Protein AF-A0A699QBC5-F1 (afdb_monomer)

Solvent-accessible surface area (backbone atoms only — not comparable to full-atom values): 10487 Å² total; per-residue (Å²): 111,75,68,59,56,55,50,54,51,53,52,53,52,51,54,50,48,68,61,47,52,61,54,50,54,50,55,52,49,55,53,48,51,54,52,50,50,52,54,48,50,53,51,48,54,53,51,50,54,52,53,49,57,52,51,52,52,52,50,54,51,52,50,52,54,51,59,65,68,60,74,75,87,74,82,46,72,64,57,52,51,49,52,52,50,53,54,51,48,51,52,51,54,48,52,54,50,53,51,48,56,54,48,56,57,56,49,53,63,54,64,72,67,64,69,82,67,83,84,76,75,88,82,83,83,85,93,77,82,93,79,88,83,82,86,82,92,78,90,82,87,84,84,88,86,85,85,85,79,89,82,88,76,85,89,84,89,83,85,84,90,86,131

pLDDT: mean 73.66, std 21.24, range [32.97, 97.44]

Sequence (163 aa):
MKKVLKELVKNQVKEQVSRILPRIEESVNATLEDEVLTRSSHSSRTSYAIAADLSEMELKKILIEKMEGNKSIQRSDEQQNLYKALVEAYKADKAILDTYGDYTILKRRRKDDDQEGPSVGPNRGSKRQKEGGEQASASTPSEKATKGAGGSTTGSQSRQKSA

Secondary structure (DSSP, 8-state):
-HHHHHHHHHHHHHHHHHHHHHHHHHHHHHHHHHHHHHHHHHHHHHHHHHHHHHHHHHHHHHHHHHHHH---S---HHHHHHHHHHHHHHHHHHHHHHHHHHHHHHHHHHHTT---------------------------PPPP-------------------

Radius of gyration: 36.6 Å; Cα contacts (8 Å, |Δi|>4): 10; chains: 1; bounding box: 67×59×104 Å

Structure (mmCIF, N/CA/C/O backbone):
data_AF-A0A699QBC5-F1
#
_entry.id   AF-A0A699QBC5-F1
#
loop_
_atom_site.group_PDB
_atom_site.id
_atom_site.type_symbol
_atom_site.label_atom_id
_atom_site.label_alt_id
_atom_site.label_comp_id
_atom_site.label_asym_id
_atom_site.label_entity_id
_atom_site.label_seq_id
_atom_site.pdbx_PDB_ins_code
_atom_site.Cartn_x
_atom_site.Cartn_y
_atom_site.Cartn_z
_atom_site.occupancy
_atom_site.B_iso_or_equiv
_atom_site.auth_seq_id
_atom_site.auth_comp_id
_atom_site.auth_asym_id
_atom_site.auth_atom_id
_atom_site.pdbx_PDB_model_num
ATOM 1 N N . MET A 1 1 ? 45.005 6.777 -52.547 1.00 74.00 1 MET A N 1
ATOM 2 C CA . MET A 1 1 ? 43.898 7.679 -52.147 1.00 74.00 1 MET A CA 1
ATOM 3 C C . MET A 1 1 ? 42.739 6.957 -51.447 1.00 74.00 1 MET A C 1
ATOM 5 O O . MET A 1 1 ? 42.529 7.221 -50.273 1.00 74.00 1 MET A O 1
ATOM 9 N N . LYS A 1 2 ? 42.042 5.992 -52.079 1.00 82.50 2 LYS A N 1
ATOM 10 C CA . LYS A 1 2 ? 40.874 5.299 -51.473 1.00 82.50 2 LYS A CA 1
ATOM 11 C C . LYS A 1 2 ? 41.125 4.653 -50.090 1.00 82.50 2 LYS A C 1
ATOM 13 O O . LYS A 1 2 ? 40.259 4.728 -49.228 1.00 82.50 2 LYS A O 1
ATOM 18 N N . LYS A 1 3 ? 42.301 4.045 -49.861 1.00 85.62 3 LYS A N 1
ATOM 19 C CA . LYS A 1 3 ? 42.653 3.406 -48.570 1.00 85.62 3 LYS A CA 1
ATOM 20 C C . LYS A 1 3 ? 42.779 4.411 -47.412 1.00 85.62 3 LYS A C 1
ATOM 22 O O . LYS A 1 3 ? 42.268 4.143 -46.336 1.00 85.62 3 LYS A O 1
ATOM 27 N N . VAL A 1 4 ? 43.367 5.580 -47.672 1.00 87.25 4 VAL A N 1
ATOM 28 C CA . VAL A 1 4 ? 43.600 6.638 -46.671 1.00 87.25 4 VAL A CA 1
ATOM 29 C C . VAL A 1 4 ? 42.284 7.280 -46.222 1.00 87.25 4 VAL A C 1
ATOM 31 O O . VAL A 1 4 ? 42.061 7.460 -45.031 1.00 87.25 4 VAL A O 1
ATOM 34 N N . LEU A 1 5 ? 41.362 7.546 -47.156 1.00 88.69 5 LEU A N 1
ATOM 35 C CA . LEU A 1 5 ? 40.028 8.055 -46.810 1.00 88.69 5 LEU A CA 1
ATOM 36 C C . LEU A 1 5 ? 39.239 7.072 -45.935 1.00 88.69 5 LEU A C 1
ATOM 38 O O . LEU A 1 5 ? 38.591 7.481 -44.978 1.00 88.69 5 LEU A O 1
ATOM 42 N N . LYS A 1 6 ? 39.307 5.770 -46.241 1.00 91.50 6 LYS A N 1
ATOM 43 C CA . LYS A 1 6 ? 38.621 4.735 -45.454 1.00 91.50 6 LYS A CA 1
ATOM 44 C C . LYS A 1 6 ? 39.133 4.687 -44.011 1.00 91.50 6 LYS A C 1
ATOM 46 O O . LYS A 1 6 ? 38.348 4.497 -43.087 1.00 91.50 6 LYS A O 1
ATOM 51 N N . GLU A 1 7 ? 40.436 4.852 -43.827 1.00 92.75 7 GLU A N 1
ATOM 52 C CA . GLU A 1 7 ? 41.080 4.848 -42.515 1.00 92.75 7 GLU A CA 1
ATOM 53 C C . GLU A 1 7 ? 40.737 6.105 -41.703 1.00 92.7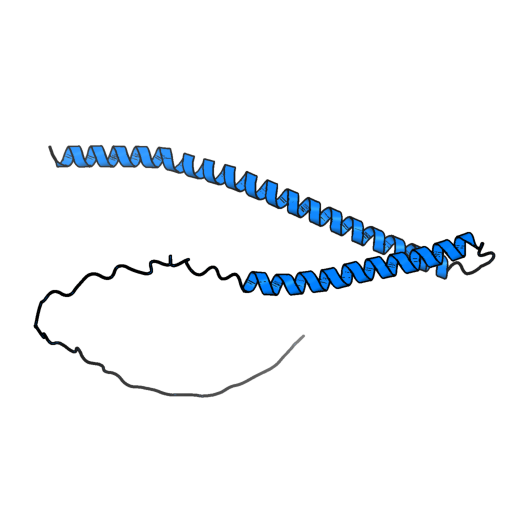5 7 GLU A C 1
ATOM 55 O O . GLU A 1 7 ? 40.385 6.000 -40.528 1.00 92.75 7 GLU A O 1
ATOM 60 N N . LEU A 1 8 ? 40.706 7.272 -42.356 1.00 94.12 8 LEU A N 1
ATOM 61 C CA . LEU A 1 8 ? 40.267 8.531 -41.750 1.00 94.12 8 LEU A CA 1
ATOM 62 C C . LEU A 1 8 ? 38.812 8.451 -41.259 1.00 94.12 8 LEU A C 1
ATOM 64 O O . LEU A 1 8 ? 38.534 8.762 -40.102 1.00 94.12 8 LEU A O 1
ATOM 68 N N . VAL A 1 9 ? 37.898 7.963 -42.106 1.00 92.88 9 VAL A N 1
ATOM 69 C CA . VAL A 1 9 ? 36.478 7.785 -41.752 1.00 92.88 9 VAL A CA 1
ATOM 70 C C . VAL A 1 9 ? 36.322 6.80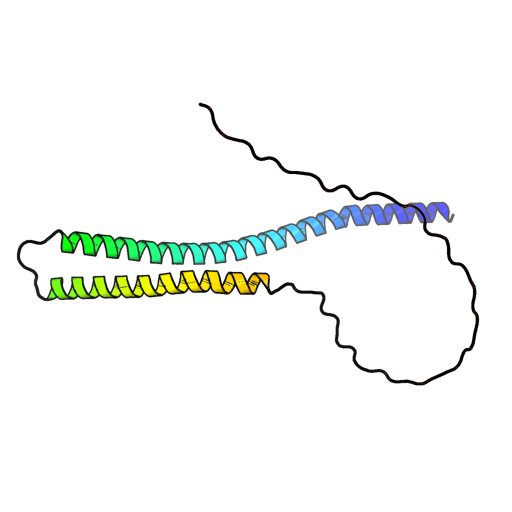0 -40.591 1.00 92.88 9 VAL A C 1
ATOM 72 O O . VAL A 1 9 ? 35.558 7.056 -39.663 1.00 92.88 9 VAL A O 1
ATOM 75 N N . LYS A 1 10 ? 37.076 5.694 -40.589 1.00 95.06 10 LYS A N 1
ATOM 76 C CA . LYS A 1 10 ? 37.039 4.705 -39.501 1.00 95.06 10 LYS A CA 1
ATOM 77 C C . LYS A 1 10 ? 37.469 5.311 -38.161 1.00 95.06 10 LYS A C 1
ATOM 79 O O . LYS A 1 10 ? 36.815 5.062 -37.150 1.00 95.06 10 LYS A O 1
ATOM 84 N N . ASN A 1 11 ? 38.534 6.112 -38.151 1.00 94.81 11 ASN A N 1
ATOM 85 C CA . ASN A 1 11 ? 39.015 6.772 -36.936 1.00 94.81 11 ASN A CA 1
ATOM 86 C C . ASN A 1 11 ? 38.031 7.836 -36.439 1.00 94.81 11 ASN A C 1
ATOM 88 O O . ASN A 1 11 ? 37.776 7.913 -35.241 1.00 94.81 11 ASN A O 1
ATOM 92 N N . GLN A 1 12 ? 37.413 8.591 -37.350 1.00 95.06 12 GLN A N 1
ATOM 93 C CA . GLN A 1 12 ? 36.409 9.595 -37.001 1.00 95.06 12 GLN A CA 1
ATOM 94 C C . GLN A 1 12 ? 35.153 8.969 -36.381 1.00 95.06 12 GLN A C 1
ATOM 96 O O . GLN A 1 12 ? 34.666 9.456 -35.363 1.00 95.06 12 GLN A O 1
ATOM 101 N N . VAL A 1 13 ? 34.655 7.865 -36.948 1.00 94.56 13 VAL A N 1
ATOM 102 C CA . VAL A 1 13 ? 33.522 7.121 -36.374 1.00 94.56 13 VAL A CA 1
ATOM 103 C C . VAL A 1 13 ? 33.888 6.565 -35.001 1.00 94.56 13 VAL A C 1
ATOM 105 O O . VAL A 1 13 ? 33.105 6.693 -34.066 1.00 94.56 13 VAL A O 1
ATOM 108 N N . LYS A 1 14 ? 35.090 5.998 -34.848 1.00 95.69 14 LYS A N 1
ATOM 109 C CA . LYS A 1 14 ? 35.553 5.467 -33.560 1.00 95.69 14 LYS A CA 1
ATOM 110 C C . LYS A 1 14 ? 35.601 6.555 -32.482 1.00 95.69 14 LYS A C 1
ATOM 112 O O . LYS A 1 14 ? 35.099 6.335 -31.389 1.00 95.69 14 LYS A O 1
ATOM 117 N N . GLU A 1 15 ? 36.141 7.729 -32.805 1.00 95.00 15 GLU A N 1
ATOM 118 C CA . GLU A 1 15 ? 36.164 8.888 -31.902 1.00 95.00 15 GLU A CA 1
ATOM 119 C C . GLU A 1 15 ? 34.760 9.364 -31.519 1.00 95.00 15 GLU A C 1
ATOM 121 O O . GLU A 1 15 ? 34.500 9.649 -30.351 1.00 95.00 15 GLU A O 1
ATOM 126 N N . GLN A 1 16 ? 33.831 9.426 -32.476 1.00 95.25 16 GLN A N 1
ATOM 127 C CA . GLN A 1 16 ? 32.453 9.819 -32.178 1.00 95.25 16 GLN A CA 1
ATOM 128 C C . GLN A 1 16 ? 31.753 8.804 -31.276 1.00 95.25 16 GLN A C 1
ATOM 130 O O . GLN A 1 16 ? 31.126 9.198 -30.294 1.00 95.25 16 GLN A O 1
ATOM 135 N N . VAL A 1 17 ? 31.902 7.508 -31.556 1.00 94.81 17 VAL A N 1
ATOM 136 C CA . VAL A 1 17 ? 31.320 6.441 -30.729 1.00 94.81 17 VAL A CA 1
ATOM 137 C C . VAL A 1 17 ? 31.878 6.496 -29.306 1.00 94.81 17 VAL A C 1
ATOM 139 O O . VAL A 1 17 ? 31.094 6.469 -28.360 1.00 94.81 17 VAL A O 1
ATOM 142 N N . SER A 1 18 ? 33.194 6.677 -29.141 1.00 96.06 18 SER A N 1
ATOM 143 C CA . SER A 1 18 ? 33.822 6.809 -27.817 1.00 96.06 18 SER A CA 1
ATOM 144 C C . SER A 1 18 ? 33.303 8.003 -27.008 1.00 96.06 18 SER A C 1
ATOM 146 O O . SER A 1 18 ? 33.322 7.956 -25.784 1.00 96.06 18 SER A O 1
ATOM 148 N N . ARG A 1 19 ? 32.831 9.073 -27.661 1.00 95.25 19 ARG A N 1
ATOM 149 C CA . ARG A 1 19 ? 32.260 10.253 -26.983 1.00 95.25 19 ARG A CA 1
ATOM 150 C C . ARG A 1 19 ? 30.769 10.123 -26.692 1.00 95.25 19 ARG A C 1
ATOM 152 O O . ARG A 1 19 ? 30.286 10.711 -25.729 1.00 95.25 19 ARG A O 1
ATOM 159 N N . ILE A 1 20 ? 30.034 9.415 -27.545 1.00 96.00 20 ILE A N 1
ATOM 160 C CA . ILE A 1 20 ? 28.577 9.281 -27.440 1.00 96.00 20 ILE A CA 1
ATOM 161 C C . ILE A 1 20 ? 28.202 8.199 -26.427 1.00 96.00 20 ILE A C 1
ATOM 163 O O . ILE A 1 20 ? 27.264 8.396 -25.661 1.00 96.00 20 ILE A O 1
ATOM 167 N N . LEU A 1 21 ? 28.939 7.086 -26.389 1.00 96.94 21 LEU A N 1
ATOM 168 C CA . LEU A 1 21 ? 28.598 5.937 -25.549 1.00 96.94 21 LEU A CA 1
ATOM 169 C C . LEU A 1 21 ? 28.512 6.284 -24.048 1.00 96.94 21 LEU A C 1
ATOM 171 O O . LEU A 1 21 ? 27.469 5.990 -23.468 1.00 96.94 21 LEU A O 1
ATOM 175 N N . PRO A 1 22 ? 29.483 6.999 -23.438 1.00 96.94 22 PRO A N 1
ATOM 176 C CA . PRO A 1 22 ? 29.383 7.384 -22.027 1.00 96.94 22 PRO A CA 1
ATOM 177 C C . PRO A 1 22 ? 28.198 8.313 -21.735 1.00 96.94 22 PRO A C 1
ATOM 179 O O . PRO A 1 22 ? 27.578 8.215 -20.686 1.00 96.94 22 PRO A O 1
ATOM 182 N N . ARG A 1 23 ? 27.838 9.196 -22.678 1.00 96.88 23 ARG A N 1
ATOM 183 C CA . ARG A 1 23 ? 26.690 10.108 -22.520 1.00 96.88 23 ARG A CA 1
ATOM 184 C C . ARG A 1 23 ? 25.362 9.365 -22.541 1.00 96.88 23 ARG A C 1
ATOM 186 O O . ARG A 1 23 ? 24.443 9.732 -21.818 1.00 96.88 23 ARG A O 1
ATOM 193 N N . ILE A 1 24 ? 25.256 8.340 -23.388 1.00 95.56 24 ILE A N 1
ATOM 194 C CA . ILE A 1 24 ? 24.078 7.473 -23.417 1.00 95.56 24 ILE A CA 1
ATOM 195 C C . ILE A 1 24 ? 23.988 6.711 -22.097 1.00 95.56 24 ILE A C 1
ATOM 197 O O . ILE A 1 24 ? 22.934 6.743 -21.471 1.00 95.56 24 ILE A O 1
ATOM 201 N N . GLU A 1 25 ? 25.086 6.094 -21.657 1.00 96.50 25 GLU A N 1
ATOM 202 C CA . GLU A 1 25 ? 25.157 5.363 -20.387 1.00 96.50 25 GLU A CA 1
ATOM 203 C C . GLU A 1 25 ? 24.729 6.237 -19.201 1.00 96.50 25 GLU A C 1
ATOM 205 O O . GLU A 1 25 ? 23.837 5.852 -18.450 1.00 96.50 25 GLU A O 1
ATOM 210 N N . GLU A 1 26 ? 25.272 7.451 -19.096 1.00 97.06 26 GLU A N 1
ATOM 211 C CA . GLU A 1 26 ? 24.924 8.406 -18.042 1.00 97.06 26 GLU A CA 1
ATOM 212 C C . GLU A 1 26 ? 23.444 8.815 -18.098 1.00 97.06 26 GLU A C 1
ATOM 214 O O . GLU A 1 26 ? 22.755 8.792 -17.080 1.00 97.06 26 GLU A O 1
ATOM 219 N N . SER A 1 27 ? 22.917 9.128 -19.287 1.00 95.12 27 SER A N 1
ATOM 220 C CA . SER A 1 27 ? 21.507 9.520 -19.441 1.00 95.12 27 SER A CA 1
ATOM 221 C C . SER A 1 27 ? 20.526 8.388 -19.110 1.00 95.12 27 SER A C 1
ATOM 223 O O . SER A 1 27 ? 19.471 8.623 -18.518 1.00 95.12 27 SER A O 1
ATOM 225 N N . VAL A 1 28 ? 20.879 7.146 -19.454 1.00 97.44 28 VAL A N 1
ATOM 226 C CA . VAL A 1 28 ? 20.082 5.961 -19.121 1.00 97.44 28 VAL A CA 1
ATOM 227 C C . VAL A 1 28 ? 20.154 5.689 -17.622 1.00 97.44 28 VAL A C 1
ATOM 229 O O . VAL A 1 28 ? 19.130 5.397 -17.013 1.00 97.44 28 VAL A O 1
ATOM 232 N N . ASN A 1 29 ? 21.327 5.833 -17.004 1.00 96.69 29 ASN A N 1
ATOM 233 C CA . ASN A 1 29 ? 21.462 5.621 -15.569 1.00 96.69 29 ASN A CA 1
ATOM 234 C C . ASN A 1 29 ? 20.683 6.672 -14.762 1.00 96.69 29 ASN A C 1
ATOM 236 O O . ASN A 1 29 ? 19.937 6.309 -13.860 1.00 96.69 29 ASN A O 1
ATOM 240 N N . ALA A 1 30 ? 20.765 7.951 -15.139 1.00 95.50 30 ALA A N 1
ATOM 241 C CA . ALA A 1 30 ? 20.012 9.021 -14.482 1.00 95.50 30 ALA A CA 1
ATOM 242 C C . ALA A 1 30 ? 18.489 8.806 -14.574 1.00 95.50 30 ALA A C 1
ATOM 244 O O . ALA A 1 30 ? 17.775 8.930 -13.583 1.00 95.50 30 ALA A O 1
ATOM 245 N N . THR A 1 31 ? 17.987 8.430 -15.755 1.00 96.69 31 THR A N 1
ATOM 246 C CA . THR A 1 31 ? 16.550 8.153 -15.939 1.00 96.69 31 THR A CA 1
ATOM 247 C C . THR A 1 31 ? 16.087 6.922 -15.161 1.00 96.69 31 THR A C 1
ATOM 249 O O . THR A 1 31 ? 15.010 6.945 -14.564 1.00 96.69 31 THR A O 1
ATOM 252 N N . LEU A 1 32 ? 16.903 5.866 -15.120 1.00 95.56 32 LEU A N 1
ATOM 253 C CA . LEU A 1 32 ? 16.618 4.667 -14.336 1.00 95.56 32 LEU A CA 1
ATOM 254 C C . LEU A 1 32 ? 16.571 4.976 -12.834 1.00 95.56 32 LEU A C 1
ATOM 256 O O . LEU A 1 32 ? 15.661 4.512 -12.151 1.00 95.56 32 LEU A O 1
ATOM 260 N N . GLU A 1 33 ? 17.531 5.741 -12.313 1.00 94.38 33 GLU A N 1
ATOM 261 C CA . GLU A 1 33 ? 17.577 6.117 -10.897 1.00 94.38 33 GLU A CA 1
ATOM 262 C C . GLU A 1 33 ? 16.322 6.889 -10.474 1.00 94.38 33 GLU A C 1
ATOM 264 O O . GLU A 1 33 ? 15.712 6.544 -9.457 1.00 94.38 33 GLU A O 1
ATOM 269 N N . ASP A 1 34 ? 15.870 7.849 -11.284 1.00 94.38 34 ASP A N 1
ATOM 270 C CA . ASP A 1 34 ? 14.641 8.606 -11.025 1.00 94.38 34 ASP A CA 1
ATOM 271 C C . ASP A 1 34 ? 13.390 7.709 -11.047 1.00 94.38 34 ASP A C 1
ATOM 273 O O . ASP A 1 34 ? 12.524 7.798 -10.165 1.00 94.38 34 ASP A O 1
ATOM 277 N N . GLU A 1 35 ? 13.279 6.794 -12.013 1.00 92.88 35 GLU A N 1
ATOM 278 C CA . GLU A 1 35 ? 12.155 5.852 -12.073 1.00 92.88 35 GLU A CA 1
ATOM 279 C C . GLU A 1 35 ? 12.171 4.874 -10.884 1.00 92.88 35 GLU A C 1
ATOM 281 O O . GLU A 1 35 ? 11.137 4.586 -10.272 1.00 92.88 35 GLU A O 1
ATOM 286 N N . VAL A 1 36 ? 13.351 4.384 -10.501 1.00 93.44 36 VAL A N 1
ATOM 287 C CA . VAL A 1 36 ? 13.519 3.505 -9.339 1.00 93.44 36 VAL A CA 1
ATOM 288 C C . VAL A 1 36 ? 13.154 4.242 -8.056 1.00 93.44 36 VAL A C 1
ATOM 290 O O . VAL A 1 36 ? 12.414 3.692 -7.237 1.00 93.44 36 VAL A O 1
ATOM 293 N N . LEU A 1 37 ? 13.613 5.480 -7.877 1.00 92.12 37 LEU A N 1
ATOM 294 C CA . LEU A 1 37 ? 13.325 6.278 -6.691 1.00 92.12 37 LEU A CA 1
ATOM 295 C C . LEU A 1 37 ? 11.833 6.594 -6.577 1.00 92.12 37 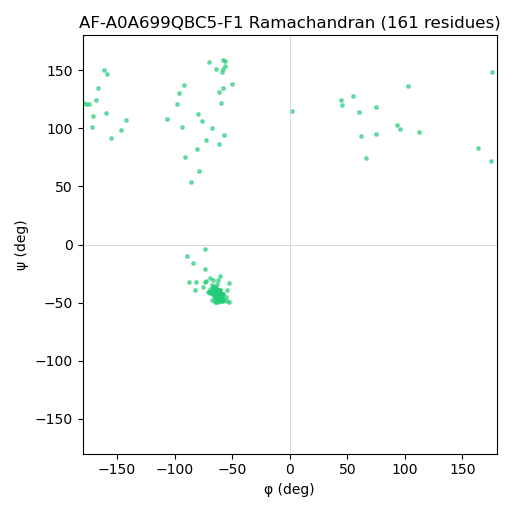LEU A C 1
ATOM 297 O O . LEU A 1 37 ? 11.251 6.437 -5.501 1.00 92.12 37 LEU A O 1
ATOM 301 N N . THR A 1 38 ? 11.190 6.993 -7.674 1.00 90.94 38 THR A N 1
ATOM 302 C CA . THR A 1 38 ? 9.749 7.285 -7.697 1.00 90.94 38 THR A CA 1
ATOM 303 C C . THR A 1 38 ? 8.922 6.031 -7.415 1.00 90.94 38 THR A C 1
ATOM 305 O O . THR A 1 38 ? 8.050 6.045 -6.538 1.00 90.94 38 THR A O 1
ATOM 308 N N . ARG A 1 39 ? 9.236 4.903 -8.065 1.00 90.94 39 ARG A N 1
ATOM 309 C CA . ARG A 1 39 ? 8.546 3.626 -7.830 1.00 90.94 39 ARG A CA 1
ATOM 310 C C . ARG A 1 39 ? 8.773 3.103 -6.410 1.00 90.94 39 ARG A C 1
ATOM 312 O O . ARG A 1 39 ? 7.827 2.641 -5.769 1.00 90.94 39 ARG A O 1
ATOM 319 N N . SER A 1 40 ? 9.997 3.219 -5.896 1.00 87.38 40 SER A N 1
ATOM 320 C CA . SER A 1 40 ? 10.359 2.860 -4.519 1.00 87.38 40 SER A CA 1
ATOM 321 C C . SER A 1 40 ? 9.633 3.734 -3.497 1.00 87.38 40 SER A C 1
ATOM 323 O O . SER A 1 40 ? 9.088 3.218 -2.522 1.00 87.38 40 SER A O 1
ATOM 325 N N . SER A 1 41 ? 9.539 5.041 -3.745 1.00 90.00 41 SER A N 1
ATOM 326 C CA . SER A 1 41 ? 8.827 5.982 -2.875 1.00 90.00 41 SER A CA 1
ATOM 327 C C . SER A 1 41 ? 7.342 5.643 -2.785 1.00 90.00 41 SER A C 1
ATOM 329 O O . SER A 1 41 ? 6.781 5.592 -1.688 1.00 90.00 41 SER A O 1
ATOM 331 N N . HIS A 1 42 ? 6.702 5.337 -3.918 1.00 86.75 42 HIS A N 1
ATOM 332 C CA . HIS A 1 42 ? 5.313 4.878 -3.933 1.00 86.75 42 HIS A CA 1
ATOM 333 C C . HIS A 1 42 ? 5.134 3.557 -3.182 1.00 86.75 42 HIS A C 1
ATOM 335 O O . HIS A 1 42 ? 4.253 3.462 -2.328 1.00 86.75 42 HIS A O 1
ATOM 341 N N . SER A 1 43 ? 6.004 2.575 -3.430 1.00 84.06 43 SER A N 1
ATOM 342 C CA . SER A 1 43 ? 5.984 1.296 -2.713 1.00 84.06 43 SER A CA 1
ATOM 343 C C . SER A 1 43 ? 6.168 1.480 -1.203 1.00 84.06 43 SER A C 1
ATOM 345 O O . SER A 1 43 ? 5.450 0.868 -0.417 1.00 84.06 43 SER A O 1
ATOM 347 N N . SER A 1 44 ? 7.093 2.347 -0.789 1.00 84.88 44 SER A N 1
ATOM 348 C CA . SER A 1 44 ? 7.386 2.642 0.617 1.00 84.88 44 SER A CA 1
ATOM 349 C C . SER A 1 44 ? 6.206 3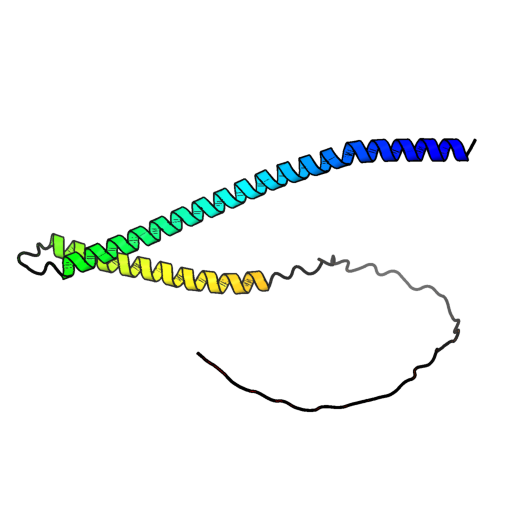.320 1.303 1.00 84.88 44 SER A C 1
ATOM 351 O O . SER A 1 44 ? 5.826 2.926 2.402 1.00 84.88 44 SER A O 1
ATOM 353 N N . ARG A 1 45 ? 5.567 4.292 0.640 1.00 86.50 45 ARG A N 1
ATOM 354 C CA . ARG A 1 45 ? 4.373 4.966 1.163 1.00 86.50 45 ARG A CA 1
ATOM 355 C C . ARG A 1 45 ? 3.219 3.987 1.367 1.00 86.50 45 ARG A C 1
ATOM 357 O O . ARG A 1 45 ? 2.569 4.025 2.408 1.00 86.50 45 ARG A O 1
ATOM 364 N N . THR A 1 46 ? 2.980 3.103 0.399 1.00 83.25 46 THR A N 1
ATOM 365 C CA . THR A 1 46 ? 1.963 2.052 0.522 1.00 83.25 46 THR A CA 1
ATOM 366 C C . THR A 1 46 ? 2.318 1.060 1.629 1.00 83.25 46 THR A C 1
ATOM 368 O O . THR A 1 46 ? 1.461 0.740 2.444 1.00 83.25 46 THR A O 1
ATOM 371 N N . SER A 1 47 ? 3.578 0.622 1.716 1.00 83.81 47 SER A N 1
ATOM 372 C CA . SER A 1 47 ? 4.042 -0.272 2.783 1.00 83.81 47 SER A CA 1
ATOM 373 C C . SER A 1 47 ? 3.870 0.343 4.172 1.00 83.81 47 SER A C 1
ATOM 375 O O . SER A 1 47 ? 3.454 -0.355 5.091 1.00 83.81 47 SER A O 1
ATOM 377 N N . TYR A 1 48 ? 4.181 1.632 4.336 1.00 86.31 48 TYR A N 1
ATOM 378 C CA . TYR A 1 48 ? 4.032 2.331 5.612 1.00 86.31 48 TYR A CA 1
ATOM 379 C C . TYR A 1 48 ? 2.563 2.458 6.024 1.00 86.31 48 TYR A C 1
ATOM 381 O O . TYR A 1 48 ? 2.236 2.195 7.177 1.00 86.31 48 TYR A O 1
ATOM 389 N N . ALA A 1 49 ? 1.673 2.795 5.084 1.00 86.06 49 ALA A N 1
ATOM 390 C CA . ALA A 1 49 ? 0.236 2.841 5.349 1.00 86.06 49 ALA A CA 1
ATOM 391 C C . ALA A 1 49 ? -0.297 1.475 5.818 1.00 86.06 49 ALA A C 1
ATOM 393 O O . ALA A 1 49 ? -0.943 1.395 6.855 1.00 86.06 49 ALA A O 1
ATOM 394 N N . ILE A 1 50 ? 0.077 0.391 5.125 1.00 87.06 50 ILE A N 1
ATOM 395 C CA . ILE A 1 50 ? -0.311 -0.976 5.510 1.00 87.06 50 ILE A CA 1
ATOM 396 C C . ILE A 1 50 ? 0.219 -1.334 6.905 1.00 87.06 50 ILE A C 1
ATOM 398 O O . ILE A 1 50 ? -0.499 -1.920 7.711 1.00 87.06 50 ILE A O 1
ATOM 402 N N . ALA A 1 51 ? 1.474 -0.990 7.209 1.00 85.88 51 ALA A N 1
ATOM 403 C CA . ALA A 1 51 ? 2.055 -1.253 8.522 1.00 85.88 51 ALA A CA 1
ATOM 404 C C . ALA A 1 51 ? 1.324 -0.493 9.643 1.00 85.88 51 ALA A C 1
ATOM 406 O O . ALA A 1 51 ? 1.113 -1.054 10.718 1.00 85.88 51 ALA A O 1
ATOM 407 N N . ALA A 1 52 ? 0.910 0.753 9.388 1.00 89.44 52 ALA A N 1
ATOM 408 C CA . ALA A 1 52 ? 0.126 1.542 10.332 1.00 89.44 52 ALA A CA 1
ATOM 409 C C . ALA A 1 52 ? -1.236 0.886 10.615 1.00 89.44 52 ALA A C 1
ATOM 411 O O . ALA A 1 52 ? -1.543 0.641 11.784 1.00 89.44 52 ALA A O 1
ATOM 412 N N . ASP A 1 53 ? -1.984 0.506 9.574 1.00 89.25 53 ASP A N 1
ATOM 413 C CA . ASP A 1 53 ? -3.292 -0.157 9.707 1.00 89.25 53 ASP A CA 1
ATOM 414 C C . ASP A 1 53 ? -3.186 -1.469 10.513 1.00 89.25 53 ASP A C 1
ATOM 416 O O . ASP A 1 53 ? -3.988 -1.738 11.412 1.00 89.25 53 ASP A O 1
ATOM 420 N N . LEU A 1 54 ? -2.145 -2.271 10.254 1.00 89.50 54 LEU A N 1
ATOM 421 C CA . LEU A 1 54 ? -1.874 -3.504 11.004 1.00 89.50 54 LEU A CA 1
ATOM 422 C C . LEU A 1 54 ? -1.551 -3.229 12.480 1.00 89.50 54 LEU A C 1
ATOM 424 O O . LEU A 1 54 ? -2.057 -3.927 13.362 1.00 89.50 54 LEU A O 1
ATOM 428 N N . SER A 1 55 ? -0.742 -2.204 12.764 1.00 89.88 55 SER A N 1
ATOM 429 C CA . SER A 1 55 ? -0.403 -1.828 14.142 1.00 89.88 55 SER A CA 1
ATOM 430 C C . SER A 1 55 ? -1.623 -1.333 14.928 1.00 89.88 55 SER A C 1
ATOM 432 O O . SER A 1 55 ? -1.782 -1.671 16.102 1.00 89.88 55 SER A O 1
ATOM 434 N N . GLU A 1 56 ? -2.539 -0.603 14.281 1.00 91.31 56 GLU A N 1
ATOM 435 C CA . GLU A 1 56 ? -3.796 -0.168 14.895 1.00 91.31 56 GLU A CA 1
ATOM 436 C C . GLU A 1 56 ? -4.661 -1.375 15.294 1.00 91.31 56 GLU A C 1
ATOM 438 O O . GLU A 1 56 ? -5.194 -1.423 16.408 1.00 91.31 56 GLU A O 1
ATOM 443 N N . MET A 1 57 ? -4.751 -2.393 14.431 1.00 92.44 57 MET A N 1
ATOM 444 C CA . MET A 1 57 ? -5.460 -3.639 14.738 1.00 92.44 57 MET A CA 1
ATOM 445 C C . MET A 1 57 ? -4.849 -4.398 15.925 1.00 92.44 57 MET A C 1
ATOM 447 O O . MET A 1 57 ? -5.590 -4.921 16.765 1.00 92.44 57 MET A O 1
ATOM 451 N N . GLU A 1 58 ? -3.518 -4.478 16.016 1.00 93.44 58 GLU A N 1
ATOM 452 C CA . GLU A 1 58 ? -2.832 -5.114 17.150 1.00 93.44 58 GLU A CA 1
ATOM 453 C C . GLU A 1 58 ? -3.124 -4.388 18.466 1.00 93.44 58 GLU A C 1
ATOM 455 O O . GLU A 1 58 ? -3.454 -5.031 19.468 1.00 93.44 58 GLU A O 1
ATOM 460 N N . LEU A 1 59 ? -3.094 -3.053 18.458 1.00 94.88 59 LEU A N 1
ATOM 461 C CA . LEU A 1 59 ? -3.435 -2.243 19.627 1.00 94.88 59 LEU A CA 1
ATOM 462 C C . LEU A 1 59 ? -4.899 -2.426 20.045 1.00 94.88 59 LEU A C 1
ATOM 464 O O . LEU A 1 59 ? -5.170 -2.630 21.232 1.00 94.88 59 LEU A O 1
ATOM 468 N N . LYS A 1 60 ? -5.841 -2.425 19.089 1.00 94.75 60 LYS A N 1
ATOM 469 C CA . LYS A 1 60 ? -7.261 -2.723 19.357 1.00 94.75 60 LYS A CA 1
ATOM 470 C C . LYS A 1 60 ? -7.417 -4.088 20.034 1.00 94.75 60 LYS A C 1
ATOM 472 O O . LYS A 1 60 ? -8.124 -4.193 21.036 1.00 94.75 60 LYS A O 1
ATOM 477 N N . LYS A 1 61 ? -6.725 -5.122 19.542 1.00 93.94 61 LYS A N 1
ATOM 478 C CA . LYS A 1 61 ? -6.751 -6.472 20.129 1.00 93.94 61 LYS A CA 1
ATOM 479 C C . LYS A 1 61 ? -6.248 -6.482 21.575 1.00 93.94 61 LYS A C 1
ATOM 481 O O . LYS A 1 61 ? -6.920 -7.037 22.443 1.00 93.94 61 LYS A O 1
ATOM 486 N N . ILE A 1 62 ? -5.103 -5.851 21.839 1.00 95.00 62 ILE A N 1
ATOM 487 C CA . ILE A 1 62 ? -4.526 -5.762 23.189 1.00 95.00 62 ILE A CA 1
ATOM 488 C C . ILE A 1 62 ? -5.494 -5.049 24.141 1.00 95.00 62 ILE A C 1
ATOM 490 O O . ILE A 1 62 ? -5.695 -5.498 25.270 1.00 95.00 62 ILE A O 1
ATOM 494 N N . LEU A 1 63 ? -6.126 -3.960 23.695 1.00 93.00 63 LEU A N 1
ATOM 495 C CA . LEU A 1 63 ? -7.088 -3.217 24.508 1.00 93.00 63 LEU A CA 1
ATOM 496 C C . LEU A 1 63 ? -8.307 -4.075 24.880 1.00 93.00 63 LEU A C 1
ATOM 498 O O . LEU A 1 63 ? -8.697 -4.102 26.048 1.00 93.00 63 LEU A O 1
ATOM 502 N N . ILE A 1 64 ? -8.867 -4.819 23.920 1.00 92.31 64 ILE A N 1
ATOM 503 C CA . ILE A 1 64 ? -9.978 -5.756 24.155 1.00 92.31 64 ILE A CA 1
ATOM 504 C C . ILE A 1 64 ? -9.586 -6.805 25.206 1.00 92.31 64 ILE A C 1
ATOM 506 O O . ILE A 1 64 ? -10.327 -7.005 26.168 1.00 92.31 64 ILE A O 1
ATOM 510 N N . GLU A 1 65 ? -8.412 -7.428 25.069 1.00 92.62 65 GLU A N 1
ATOM 511 C CA . GLU A 1 65 ? -7.913 -8.452 25.998 1.00 92.62 65 GLU A CA 1
ATOM 512 C C . GLU A 1 65 ? -7.721 -7.896 27.419 1.00 92.62 65 GLU A C 1
ATOM 514 O O . GLU A 1 65 ? -8.129 -8.515 28.405 1.00 92.62 65 GLU A O 1
ATOM 519 N N . LYS A 1 66 ? -7.178 -6.677 27.543 1.00 90.69 66 LYS A N 1
ATOM 520 C CA . LYS A 1 66 ? -7.041 -5.985 28.835 1.00 90.69 66 LYS A CA 1
ATOM 521 C C . LYS A 1 66 ? -8.398 -5.686 29.472 1.00 90.69 66 LYS A C 1
ATOM 523 O O . LYS A 1 66 ? -8.566 -5.899 30.672 1.00 90.69 66 LYS A O 1
ATOM 528 N N . MET A 1 67 ? -9.377 -5.226 28.692 1.00 86.38 67 MET A N 1
ATOM 529 C CA . MET A 1 67 ? -10.735 -4.951 29.182 1.00 86.38 67 MET A CA 1
ATOM 530 C C . MET A 1 67 ? -11.510 -6.226 29.549 1.00 86.38 67 MET A C 1
ATOM 532 O O . MET A 1 67 ? -12.387 -6.194 30.417 1.00 86.38 67 MET A O 1
ATOM 536 N N . GLU A 1 68 ? -11.202 -7.349 28.902 1.00 86.75 68 GLU A N 1
ATOM 537 C CA . GLU A 1 68 ? -11.761 -8.661 29.229 1.00 86.75 68 GLU A CA 1
ATOM 538 C C . GLU A 1 68 ? -11.143 -9.260 30.501 1.00 86.75 68 GLU A C 1
ATOM 540 O O . GLU A 1 68 ? -11.865 -9.864 31.297 1.00 86.75 68 GLU A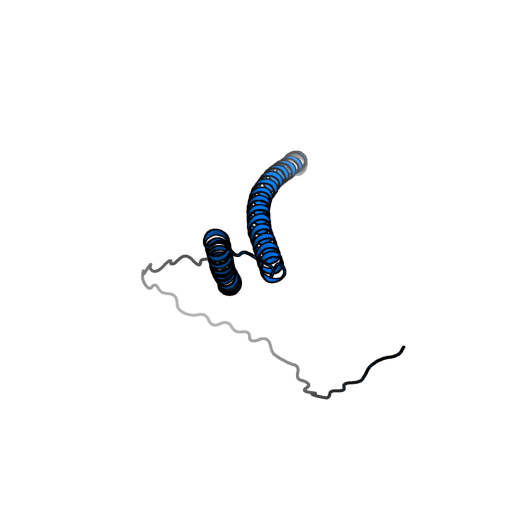 O 1
ATOM 545 N N . GLY A 1 69 ? -9.841 -9.052 30.726 1.00 83.81 69 GLY A N 1
ATOM 546 C CA . GLY A 1 69 ? -9.135 -9.457 31.946 1.00 83.81 69 GLY A CA 1
ATOM 547 C C . GLY A 1 69 ? -9.473 -8.607 33.180 1.00 83.81 69 GLY A C 1
ATOM 548 O O . GLY A 1 69 ? -9.523 -9.133 34.292 1.00 83.81 69 GLY A O 1
ATOM 549 N N . ASN A 1 70 ? -9.784 -7.319 32.999 1.00 79.25 70 ASN A N 1
ATOM 550 C CA . ASN A 1 70 ? -10.175 -6.389 34.067 1.00 79.25 70 ASN A CA 1
ATOM 551 C C . ASN A 1 70 ? -11.650 -6.579 34.484 1.00 79.25 70 ASN A C 1
ATOM 553 O O . ASN A 1 70 ? -12.491 -5.698 34.306 1.00 79.25 70 ASN A O 1
ATOM 557 N N . LYS A 1 71 ? -11.991 -7.757 35.020 1.00 65.62 71 LYS A N 1
ATOM 558 C CA . LYS A 1 71 ? -13.381 -8.164 35.316 1.00 65.62 71 LYS A CA 1
ATOM 559 C C . LYS A 1 71 ? -14.037 -7.490 36.530 1.00 65.62 71 LYS A C 1
ATOM 561 O O . LYS A 1 71 ? -15.212 -7.747 36.778 1.00 65.62 71 LYS A O 1
ATOM 566 N N . SER A 1 72 ? -13.348 -6.654 37.302 1.00 57.06 72 SER A N 1
ATOM 567 C CA . SER A 1 72 ? -13.864 -6.217 38.603 1.00 57.06 72 SER A CA 1
ATOM 568 C C . SER A 1 72 ? -14.363 -4.765 38.633 1.00 57.06 72 SER A C 1
ATOM 570 O O . SER A 1 72 ? -13.562 -3.840 38.706 1.00 57.06 72 SER A O 1
ATOM 572 N N . ILE A 1 73 ? -15.699 -4.639 38.709 1.00 52.88 73 ILE A N 1
ATOM 573 C CA . ILE A 1 73 ? -16.441 -3.679 39.554 1.00 52.88 73 ILE A CA 1
ATOM 574 C C . ILE A 1 73 ? -16.227 -2.209 39.139 1.00 52.88 73 ILE A C 1
ATOM 576 O O . ILE A 1 73 ? -15.448 -1.491 39.743 1.00 52.88 73 ILE A O 1
ATOM 580 N N . GLN A 1 74 ? -16.803 -1.691 38.059 1.00 53.56 74 GLN A N 1
ATOM 581 C CA . GLN A 1 74 ? -18.219 -1.383 37.864 1.00 53.56 74 GLN A CA 1
ATOM 582 C C . GLN A 1 74 ? -18.297 -1.027 36.369 1.00 53.56 74 GLN A C 1
ATOM 584 O O . GLN A 1 74 ? -17.823 0.038 35.977 1.00 53.56 74 GLN A O 1
ATOM 589 N N . ARG A 1 75 ? -18.755 -1.940 35.496 1.00 64.94 75 ARG A N 1
ATOM 590 C CA . ARG A 1 75 ? -18.854 -1.620 34.064 1.00 64.94 75 ARG A CA 1
ATOM 591 C C . ARG A 1 75 ? -19.938 -0.566 33.912 1.00 64.94 75 ARG A C 1
ATOM 593 O O . ARG A 1 75 ? -21.116 -0.899 33.973 1.00 64.94 75 ARG A O 1
ATOM 600 N N . SER A 1 76 ? -19.534 0.692 33.783 1.00 78.44 76 SER A N 1
ATOM 601 C CA . SER A 1 76 ? -20.445 1.728 33.324 1.00 78.44 76 SER A CA 1
ATOM 602 C C . SER A 1 76 ? -20.980 1.316 31.955 1.00 78.44 76 SER A C 1
ATOM 604 O O . SER A 1 76 ? -20.291 0.629 31.187 1.00 78.44 76 SER A O 1
ATOM 606 N N . ASP A 1 77 ? -22.194 1.750 31.633 1.00 82.81 77 ASP A N 1
ATOM 607 C CA . ASP A 1 77 ? -22.780 1.512 30.312 1.00 82.81 77 ASP A CA 1
ATOM 608 C C . ASP A 1 77 ? -21.826 1.990 29.199 1.00 82.81 77 ASP A C 1
ATOM 610 O O . ASP A 1 77 ? -21.682 1.346 28.162 1.00 82.81 77 ASP A O 1
ATOM 614 N N . GLU A 1 78 ? -21.063 3.056 29.457 1.00 83.31 78 GLU A N 1
ATOM 615 C CA . GLU A 1 78 ? -20.007 3.580 28.584 1.00 83.31 78 GLU A CA 1
ATOM 616 C C . GLU A 1 78 ? -18.866 2.582 28.334 1.00 83.31 78 GLU A C 1
ATOM 618 O O . GLU A 1 78 ? -18.477 2.377 27.185 1.00 83.31 78 GLU A O 1
ATOM 623 N N . GLN A 1 79 ? -18.341 1.915 29.370 1.00 83.50 79 GLN A N 1
ATOM 624 C CA . GLN A 1 79 ? -17.288 0.906 29.198 1.00 83.50 79 GLN A CA 1
ATOM 625 C C . GLN A 1 79 ? -17.790 -0.320 28.431 1.00 83.50 79 GLN A C 1
ATOM 627 O O . GLN A 1 79 ? -17.047 -0.903 27.636 1.00 83.50 79 GLN A O 1
ATOM 632 N N . GLN A 1 80 ? -19.045 -0.721 28.653 1.00 84.81 80 GLN A N 1
ATOM 633 C CA . GLN A 1 80 ? -19.650 -1.843 27.939 1.00 84.81 80 GLN A CA 1
ATOM 634 C C . GLN A 1 80 ? -19.893 -1.501 26.462 1.00 84.81 80 GLN A C 1
ATOM 636 O O . GLN A 1 80 ? -19.591 -2.316 25.584 1.00 84.81 80 GLN A O 1
ATOM 641 N N . ASN A 1 81 ? -20.359 -0.281 26.185 1.00 89.00 81 ASN A N 1
ATOM 642 C CA . ASN A 1 81 ? -20.524 0.247 24.834 1.00 89.00 81 ASN A CA 1
ATOM 643 C C . ASN A 1 81 ? -19.178 0.365 24.105 1.00 89.00 81 ASN A C 1
ATOM 645 O O . ASN A 1 81 ? -19.073 -0.074 22.960 1.00 89.00 81 ASN A O 1
ATOM 649 N N . LEU A 1 82 ? -18.133 0.863 24.777 1.00 89.56 82 LEU A N 1
ATOM 650 C CA . LEU A 1 82 ? -16.780 0.945 24.221 1.00 89.56 82 LEU A CA 1
ATOM 651 C C . LEU A 1 82 ? -16.220 -0.441 23.880 1.00 89.56 82 LEU A C 1
ATOM 653 O O . LEU A 1 82 ? -15.713 -0.641 22.780 1.00 89.56 82 LEU A O 1
ATOM 657 N N . TYR A 1 83 ? -16.345 -1.415 24.787 1.00 91.12 83 TYR A N 1
ATOM 658 C CA . TYR A 1 83 ? -15.914 -2.792 24.527 1.00 91.12 83 TYR A CA 1
ATOM 659 C C . TYR A 1 83 ? -16.636 -3.387 23.311 1.00 91.12 83 TYR A C 1
ATOM 661 O O . TYR A 1 83 ? -16.000 -3.968 22.432 1.00 91.12 83 TYR A O 1
ATOM 669 N N . LYS A 1 84 ? -17.960 -3.207 23.226 1.00 92.94 84 LYS A N 1
ATOM 670 C CA . LYS A 1 84 ? -18.759 -3.688 22.094 1.00 92.94 84 LYS A CA 1
ATOM 671 C C . LYS A 1 84 ? -18.310 -3.049 20.776 1.00 92.94 84 LYS A C 1
ATOM 673 O O . LYS A 1 84 ? -18.094 -3.776 19.810 1.00 92.94 84 LYS A O 1
ATOM 678 N N . ALA A 1 85 ? -18.109 -1.731 20.765 1.00 94.38 85 ALA A N 1
ATOM 679 C CA . ALA A 1 85 ? -17.637 -0.992 19.597 1.00 94.38 85 ALA A CA 1
ATOM 680 C C . ALA A 1 85 ? -16.233 -1.436 19.155 1.00 94.38 85 ALA A C 1
ATOM 682 O O . ALA A 1 85 ? -16.009 -1.659 17.969 1.00 94.38 85 ALA A O 1
ATOM 683 N N . LEU A 1 86 ? -15.301 -1.634 20.095 1.00 93.69 86 LEU A N 1
ATOM 684 C CA . LEU A 1 86 ? -13.949 -2.121 19.798 1.00 93.69 86 LEU A CA 1
ATOM 685 C C . LEU A 1 86 ? -13.964 -3.525 19.188 1.00 93.69 86 LEU A C 1
ATOM 687 O O . LEU A 1 86 ? -13.279 -3.776 18.199 1.00 93.69 86 LEU A O 1
ATOM 691 N N . VAL A 1 87 ? -14.759 -4.436 19.755 1.00 94.19 87 VAL A N 1
ATOM 692 C CA . VAL A 1 87 ? -14.908 -5.803 19.235 1.00 94.19 87 VAL A CA 1
ATOM 693 C C . VAL A 1 87 ? -15.518 -5.798 17.833 1.00 94.19 87 VAL A C 1
ATOM 695 O O . VAL A 1 87 ? -15.096 -6.581 16.982 1.00 94.19 87 VAL A O 1
ATOM 698 N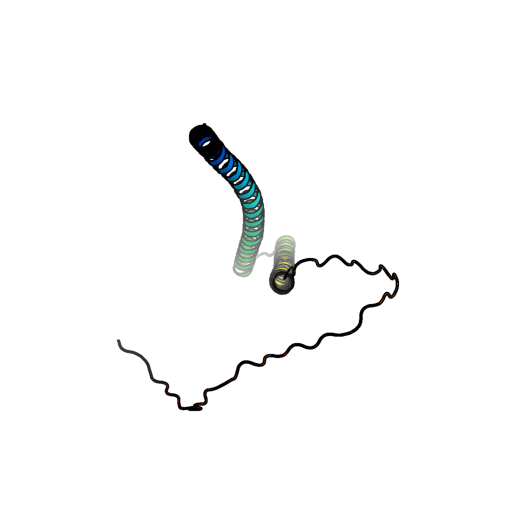 N . GLU A 1 88 ? -16.506 -4.941 17.581 1.00 96.38 88 GLU A N 1
ATOM 699 C CA . GLU A 1 88 ? -17.141 -4.805 16.268 1.00 96.38 88 GLU A CA 1
ATOM 700 C C . GLU A 1 88 ? -16.178 -4.222 15.227 1.00 96.38 88 GLU A C 1
ATOM 702 O O . GLU A 1 88 ? -16.003 -4.823 14.167 1.00 96.38 88 GLU A O 1
ATOM 707 N N . ALA A 1 89 ? -15.477 -3.135 15.562 1.00 95.06 89 ALA A N 1
ATOM 708 C CA . ALA A 1 89 ? -14.462 -2.531 14.702 1.00 95.06 89 ALA A CA 1
ATOM 709 C C . ALA A 1 89 ? -13.344 -3.528 14.360 1.00 95.06 89 ALA A C 1
ATOM 711 O O . ALA A 1 89 ? -13.026 -3.720 13.193 1.00 95.06 89 ALA A O 1
ATOM 712 N N . TYR A 1 90 ? -12.816 -4.251 15.354 1.00 94.19 90 TYR A N 1
ATOM 713 C CA . TYR A 1 90 ? -11.781 -5.263 15.132 1.00 94.19 90 TYR A CA 1
ATOM 714 C C . TYR A 1 90 ? -12.245 -6.392 14.196 1.00 94.19 90 TYR A C 1
ATOM 716 O O . TYR A 1 90 ? -11.481 -6.863 13.353 1.00 94.19 90 TYR A O 1
ATOM 724 N N . LYS A 1 91 ? -13.504 -6.833 14.316 1.00 95.06 91 LYS A N 1
ATOM 725 C CA . LYS A 1 91 ? -14.084 -7.837 13.409 1.00 95.06 91 LYS A CA 1
ATOM 726 C C . LYS A 1 91 ? -14.236 -7.303 11.985 1.00 95.06 91 LYS A C 1
ATOM 728 O O . LYS A 1 91 ? -13.958 -8.049 11.048 1.00 95.06 91 LYS A O 1
ATOM 733 N N . ALA A 1 92 ? -14.668 -6.053 11.829 1.00 92.94 92 ALA A N 1
ATOM 734 C CA . ALA A 1 92 ? -14.795 -5.408 10.527 1.00 92.94 92 ALA A CA 1
ATOM 735 C C . ALA A 1 92 ? -13.426 -5.251 9.846 1.00 92.94 92 ALA A C 1
ATOM 737 O O . ALA A 1 92 ? -13.260 -5.708 8.716 1.00 92.94 92 ALA A O 1
ATOM 738 N N . ASP A 1 93 ? -12.432 -4.715 10.559 1.00 91.06 93 ASP A N 1
ATOM 739 C CA . ASP A 1 93 ? -11.060 -4.540 10.063 1.00 91.06 93 ASP A CA 1
ATOM 740 C C . ASP A 1 93 ? -10.451 -5.885 9.641 1.00 91.06 93 ASP A C 1
ATOM 742 O O . ASP A 1 93 ? -9.866 -6.011 8.564 1.00 91.06 93 ASP A O 1
ATOM 746 N N . LYS A 1 94 ? -10.665 -6.935 10.445 1.00 90.75 94 LYS A N 1
ATOM 747 C CA . LYS A 1 94 ? -10.224 -8.291 10.110 1.00 90.75 94 LYS A CA 1
ATOM 748 C C . LYS A 1 94 ? -10.883 -8.819 8.833 1.00 90.75 94 LYS A C 1
ATOM 750 O O . LYS A 1 94 ? -10.192 -9.383 7.994 1.00 90.75 94 LYS A O 1
ATOM 755 N N . ALA A 1 95 ? -12.190 -8.618 8.661 1.00 91.62 95 ALA A N 1
ATOM 756 C CA . ALA A 1 95 ? -12.887 -9.032 7.445 1.00 91.62 95 ALA A CA 1
ATOM 757 C C . ALA A 1 95 ? -12.364 -8.286 6.204 1.00 91.62 95 ALA A C 1
ATOM 759 O O . ALA A 1 95 ? -12.168 -8.900 5.157 1.00 91.62 95 ALA A O 1
ATOM 760 N N . ILE A 1 96 ? -12.074 -6.985 6.325 1.00 88.44 96 ILE A N 1
ATOM 761 C CA . ILE A 1 96 ? -11.450 -6.196 5.252 1.00 88.44 96 ILE A CA 1
ATOM 762 C C . ILE A 1 96 ? -10.073 -6.776 4.905 1.00 88.44 96 ILE A C 1
ATOM 764 O O . ILE A 1 96 ? -9.785 -7.018 3.730 1.00 88.44 96 ILE A O 1
ATOM 768 N N . LEU A 1 97 ? -9.243 -7.072 5.905 1.00 84.69 97 LEU A N 1
ATOM 769 C CA . LEU A 1 97 ? -7.911 -7.635 5.690 1.00 84.69 97 LEU A CA 1
ATOM 770 C C . LEU A 1 97 ? -7.956 -9.036 5.057 1.00 84.69 97 LEU A C 1
ATOM 772 O O . LEU A 1 97 ? -7.207 -9.305 4.118 1.00 84.69 97 LEU A O 1
ATOM 776 N N . ASP A 1 98 ? -8.865 -9.900 5.512 1.00 86.25 98 ASP A N 1
ATOM 777 C CA . ASP A 1 98 ? -9.064 -11.244 4.957 1.00 86.25 98 ASP A CA 1
ATOM 778 C C . ASP A 1 98 ? -9.470 -11.159 3.468 1.00 86.25 98 ASP A C 1
ATOM 780 O O . ASP A 1 98 ? -8.898 -11.853 2.623 1.00 86.25 98 ASP A O 1
ATOM 784 N N . THR A 1 99 ? -10.358 -10.219 3.100 1.00 86.56 99 THR A N 1
ATOM 785 C CA . THR A 1 99 ? -10.703 -9.975 1.684 1.00 86.56 99 THR A CA 1
ATOM 786 C C . THR A 1 99 ? -9.545 -9.401 0.864 1.00 86.56 99 THR A C 1
ATOM 788 O O . THR A 1 99 ? -9.437 -9.693 -0.329 1.00 86.56 99 THR A O 1
ATOM 791 N N . TYR A 1 100 ? -8.644 -8.620 1.471 1.00 77.62 100 TYR A N 1
ATOM 792 C CA . TYR A 1 100 ? -7.431 -8.146 0.802 1.00 77.62 100 TYR A CA 1
ATOM 793 C C . TYR A 1 100 ? -6.449 -9.297 0.544 1.00 77.62 100 TYR A C 1
ATOM 795 O O . TYR A 1 100 ? -5.896 -9.396 -0.554 1.00 77.62 100 TYR A O 1
ATOM 803 N N . GLY A 1 101 ? -6.283 -10.211 1.505 1.00 72.12 101 GLY A N 1
ATOM 804 C CA . GLY A 1 101 ? -5.542 -11.462 1.323 1.00 72.12 101 GLY A CA 1
ATOM 805 C C . GLY A 1 101 ? -6.049 -12.244 0.108 1.00 72.12 101 GLY A C 1
ATOM 806 O O . GLY A 1 101 ? -5.269 -12.553 -0.799 1.00 72.12 101 GLY A O 1
ATOM 807 N N . ASP A 1 102 ? -7.364 -12.431 0.011 1.00 67.94 102 ASP A N 1
ATOM 808 C CA . ASP A 1 102 ? -8.010 -13.071 -1.141 1.00 67.94 102 ASP A CA 1
ATOM 809 C C . ASP A 1 102 ? -7.839 -12.272 -2.448 1.00 67.94 102 ASP A C 1
ATOM 811 O O . ASP A 1 102 ? -7.583 -12.848 -3.512 1.00 67.94 102 ASP A O 1
ATOM 815 N N . TYR A 1 103 ? -7.888 -10.936 -2.394 1.00 57.44 103 TYR A N 1
ATOM 816 C CA . TYR A 1 103 ? -7.675 -10.066 -3.556 1.00 57.44 103 TYR A CA 1
ATOM 817 C C . TYR A 1 103 ? -6.237 -10.132 -4.096 1.00 57.44 103 TYR A C 1
ATOM 819 O O . TYR A 1 103 ? -6.032 -10.134 -5.315 1.00 57.44 103 TYR A O 1
ATOM 827 N N . THR A 1 104 ? -5.224 -10.231 -3.227 1.00 56.09 104 THR A N 1
ATOM 828 C CA . THR A 1 104 ? -3.823 -10.395 -3.663 1.00 56.09 104 THR A CA 1
ATOM 829 C C . THR A 1 104 ? -3.581 -11.748 -4.338 1.00 56.09 104 THR A C 1
ATOM 831 O O . THR A 1 104 ? -2.831 -11.816 -5.315 1.00 56.09 104 THR A O 1
ATOM 834 N N . ILE A 1 105 ? -4.260 -12.816 -3.895 1.00 60.31 105 ILE A N 1
ATOM 835 C CA . ILE A 1 105 ? -4.239 -14.130 -4.560 1.00 60.31 105 ILE A CA 1
ATOM 836 C C . ILE A 1 105 ? -4.943 -14.050 -5.924 1.00 60.31 105 ILE A C 1
ATOM 838 O O . ILE A 1 105 ? -4.424 -14.570 -6.915 1.00 60.31 105 ILE A O 1
ATOM 842 N N . LEU A 1 106 ? -6.077 -13.346 -6.006 1.00 58.59 106 LEU A N 1
ATOM 843 C CA . LEU A 1 106 ? -6.830 -13.153 -7.248 1.00 58.59 106 LE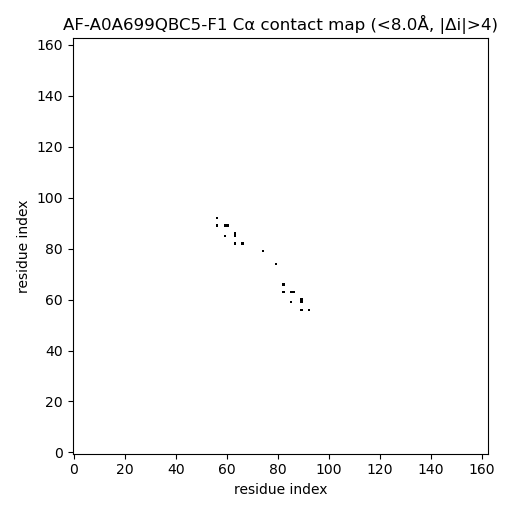U A CA 1
ATOM 844 C C . LEU A 1 106 ? -6.070 -12.306 -8.286 1.00 58.59 106 LEU A C 1
ATOM 846 O O . LEU A 1 106 ? -6.145 -12.598 -9.480 1.00 58.59 106 LEU A O 1
ATOM 850 N N . LYS A 1 107 ? -5.310 -11.285 -7.863 1.00 55.66 107 LYS A N 1
ATOM 851 C CA . LYS A 1 107 ? -4.474 -10.473 -8.766 1.00 55.66 107 LYS A CA 1
ATOM 852 C C . LYS A 1 107 ? -3.220 -11.190 -9.258 1.00 55.66 107 LYS A C 1
ATOM 854 O O . LYS A 1 107 ? -2.824 -10.950 -10.396 1.00 55.66 107 LYS A O 1
ATOM 859 N N . ARG A 1 108 ? -2.623 -12.083 -8.460 1.00 55.25 108 ARG A N 1
ATOM 860 C CA . ARG A 1 108 ? -1.467 -12.888 -8.896 1.00 55.25 108 ARG A CA 1
ATOM 861 C C . ARG A 1 108 ? -1.821 -13.766 -10.103 1.00 55.25 108 ARG A C 1
ATOM 863 O O . ARG A 1 108 ? -1.061 -13.798 -11.055 1.00 55.25 108 ARG A O 1
ATOM 870 N N . ARG A 1 109 ? -3.032 -14.342 -10.125 1.00 57.16 109 ARG A N 1
ATOM 871 C CA . ARG A 1 109 ? -3.545 -15.105 -11.281 1.00 57.16 109 ARG A CA 1
ATOM 872 C C . ARG A 1 109 ? -3.699 -14.272 -12.558 1.00 57.16 109 ARG A C 1
ATOM 874 O O . ARG A 1 109 ? -3.543 -14.818 -13.632 1.00 57.16 109 ARG A O 1
ATOM 881 N N . ARG A 1 110 ? -3.982 -12.966 -12.457 1.00 55.09 110 ARG A N 1
ATOM 882 C CA . ARG A 1 110 ? -4.117 -12.095 -13.642 1.00 55.09 110 ARG A CA 1
ATOM 883 C C . ARG A 1 110 ? -2.773 -11.621 -14.188 1.00 55.09 110 ARG A C 1
ATOM 885 O O . ARG A 1 110 ? -2.654 -11.447 -15.387 1.00 55.09 110 ARG A O 1
ATOM 892 N N . LYS A 1 111 ? -1.768 -11.422 -13.325 1.00 51.81 111 LYS A N 1
ATOM 893 C CA . LYS A 1 111 ? -0.437 -10.972 -13.763 1.00 51.81 111 LYS A CA 1
ATOM 894 C C . LYS A 1 111 ? 0.367 -12.068 -14.478 1.00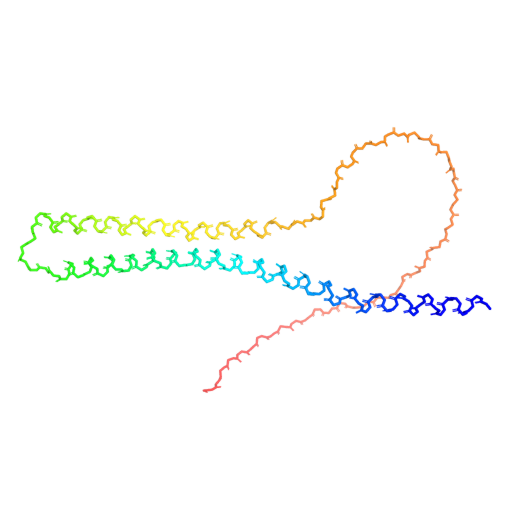 51.81 111 LYS A C 1
ATOM 896 O O . LYS A 1 111 ? 1.261 -11.734 -15.244 1.00 51.81 111 LYS A O 1
ATOM 901 N N . ASP A 1 112 ? 0.025 -13.337 -14.260 1.00 52.38 112 ASP A N 1
ATOM 902 C CA . ASP A 1 112 ? 0.595 -14.473 -15.000 1.00 52.38 112 ASP A CA 1
ATOM 903 C C . ASP A 1 112 ? -0.119 -14.745 -16.345 1.00 52.38 112 ASP A C 1
ATOM 905 O O . ASP A 1 112 ? 0.452 -15.417 -17.202 1.00 52.38 112 ASP A O 1
ATOM 909 N N . ASP A 1 113 ? -1.325 -14.197 -16.559 1.00 58.22 113 ASP A N 1
ATOM 910 C CA . ASP A 1 113 ? -2.082 -14.306 -17.822 1.00 58.22 113 ASP A CA 1
ATOM 911 C C . ASP A 1 113 ? -1.750 -13.179 -18.826 1.00 58.22 113 ASP A C 1
ATOM 913 O O . ASP A 1 113 ? -2.105 -13.271 -20.001 1.00 58.22 113 ASP A O 1
ATOM 917 N N . ASP A 1 114 ? -1.004 -12.151 -18.407 1.00 61.94 114 ASP A N 1
ATOM 918 C CA . ASP A 1 114 ? -0.473 -11.096 -19.279 1.00 61.94 114 ASP A CA 1
ATOM 919 C C . ASP A 1 114 ? 0.875 -11.528 -19.895 1.00 61.94 114 ASP A C 1
ATOM 921 O O . ASP A 1 114 ? 1.894 -10.843 -19.793 1.00 61.94 114 ASP A O 1
ATOM 925 N N . GLN A 1 115 ? 0.901 -12.693 -20.549 1.00 57.78 115 GLN A N 1
ATOM 926 C CA . GLN A 1 115 ? 1.914 -12.960 -21.570 1.00 57.78 115 GLN A CA 1
ATOM 927 C C . GLN A 1 115 ? 1.550 -12.123 -22.796 1.00 57.78 115 GLN A C 1
ATOM 929 O O . GLN A 1 115 ? 0.792 -12.547 -23.671 1.00 57.78 115 GLN A O 1
ATOM 934 N N . GLU A 1 116 ? 2.079 -10.904 -22.837 1.00 58.16 116 GLU A N 1
ATOM 935 C CA . GLU A 1 116 ? 2.107 -10.055 -24.021 1.00 58.16 116 GLU A CA 1
ATOM 936 C C . GLU A 1 116 ? 2.917 -10.764 -25.122 1.00 58.16 116 GLU A C 1
ATOM 938 O O . GLU A 1 116 ? 4.128 -10.609 -25.265 1.00 58.16 116 GLU A O 1
ATOM 943 N N . GLY A 1 117 ? 2.237 -11.613 -25.897 1.00 55.91 117 GLY A N 1
ATOM 944 C CA . GLY A 1 117 ? 2.718 -12.051 -27.202 1.00 55.91 117 GLY A CA 1
ATOM 945 C C . GLY A 1 117 ? 2.798 -10.847 -28.148 1.00 55.91 117 GLY A C 1
ATOM 946 O O . GLY A 1 117 ? 2.027 -9.896 -27.990 1.00 55.91 117 GLY A O 1
ATOM 947 N N . PRO A 1 118 ? 3.704 -10.851 -29.144 1.00 48.28 118 PRO A N 1
ATOM 948 C CA . PRO A 1 118 ? 3.882 -9.699 -30.013 1.00 48.28 118 PRO A CA 1
ATOM 949 C C . PRO A 1 118 ? 2.558 -9.403 -30.718 1.00 48.28 118 PRO A C 1
ATOM 951 O O . PRO A 1 118 ? 2.005 -10.263 -31.405 1.00 48.28 118 PRO A O 1
ATOM 954 N N . SER A 1 119 ? 2.053 -8.184 -30.531 1.00 57.78 119 SER A N 1
ATOM 955 C CA . SER A 1 119 ? 0.890 -7.656 -31.238 1.00 57.78 119 SER A CA 1
ATOM 956 C C . SER A 1 119 ? 1.147 -7.714 -32.747 1.00 57.78 119 SER A C 1
ATOM 958 O O . SER A 1 119 ? 1.786 -6.841 -33.336 1.00 57.78 119 SER A O 1
ATOM 960 N N . VAL A 1 120 ? 0.690 -8.792 -33.389 1.00 50.22 120 VAL A N 1
ATOM 961 C CA . VAL A 1 120 ? 0.638 -8.893 -34.845 1.00 50.22 120 VAL A CA 1
ATOM 962 C C . VAL A 1 120 ? -0.552 -8.056 -35.287 1.00 50.22 120 VAL A C 1
ATOM 964 O O . VAL A 1 120 ? -1.710 -8.426 -35.089 1.00 50.22 120 VAL A O 1
ATOM 967 N N . GLY A 1 121 ? -0.240 -6.894 -35.859 1.00 47.03 121 GLY A N 1
ATOM 968 C CA . GLY A 1 121 ? -1.219 -5.954 -36.382 1.00 47.03 121 GLY A CA 1
ATOM 969 C C . GLY A 1 121 ? -2.240 -6.632 -37.311 1.00 47.03 121 GLY A C 1
ATOM 970 O O . GLY A 1 121 ? -1.869 -7.461 -38.150 1.00 47.03 121 GLY A O 1
ATOM 971 N N . PRO A 1 122 ? -3.533 -6.282 -37.207 1.00 50.91 122 PRO A N 1
ATOM 972 C CA . PRO A 1 122 ? -4.573 -6.893 -38.014 1.00 50.91 122 PRO A CA 1
ATOM 973 C C . PRO A 1 122 ? -4.594 -6.249 -39.403 1.00 50.91 122 PRO A C 1
ATOM 975 O O . PRO A 1 122 ? -5.416 -5.379 -39.676 1.00 50.91 122 PRO A O 1
ATOM 978 N N . ASN A 1 123 ? -3.716 -6.678 -40.314 1.00 50.47 123 ASN A N 1
ATOM 979 C CA . ASN A 1 123 ? -3.812 -6.260 -41.714 1.00 50.47 123 ASN A CA 1
ATOM 980 C C . ASN A 1 123 ? -4.663 -7.256 -42.517 1.00 50.47 123 ASN A C 1
ATOM 982 O O . ASN A 1 123 ? -4.172 -8.105 -43.262 1.00 50.47 123 ASN A O 1
ATOM 986 N N . ARG A 1 124 ? -5.982 -7.171 -42.318 1.00 53.78 124 ARG A N 1
ATOM 987 C CA . ARG A 1 124 ? -6.971 -7.787 -43.205 1.00 53.78 124 ARG A CA 1
ATOM 988 C C . ARG A 1 124 ? -7.160 -6.897 -44.433 1.00 53.78 124 ARG A C 1
ATOM 990 O O . ARG A 1 124 ? -7.798 -5.856 -44.346 1.00 53.78 124 ARG A O 1
ATOM 997 N N . GLY A 1 125 ? -6.734 -7.401 -45.589 1.00 46.16 125 GLY A N 1
ATOM 998 C CA . GLY A 1 125 ? -7.385 -7.099 -46.862 1.00 46.16 125 GLY A CA 1
ATOM 999 C C . GLY A 1 125 ? -6.574 -6.264 -47.847 1.00 46.16 125 GLY A C 1
ATOM 1000 O O . GLY A 1 125 ? -6.661 -5.043 -47.882 1.00 46.16 125 GLY A O 1
ATOM 1001 N N . SER A 1 126 ? -5.920 -6.938 -48.789 1.00 46.50 126 SER A N 1
ATOM 1002 C CA . SER A 1 126 ? -5.835 -6.413 -50.152 1.00 46.50 126 SER A CA 1
ATOM 1003 C C . SER A 1 126 ? -5.941 -7.550 -51.153 1.00 46.50 126 SER A C 1
ATOM 1005 O O . SER A 1 126 ? -5.065 -8.392 -51.310 1.00 46.50 126 SER A O 1
ATOM 1007 N N . LYS A 1 127 ? -7.109 -7.577 -51.785 1.00 50.75 127 LYS A N 1
ATOM 1008 C CA . LYS A 1 127 ? -7.559 -8.510 -52.806 1.00 50.75 127 LYS A CA 1
ATOM 1009 C C . LYS A 1 127 ? -7.235 -7.878 -54.163 1.00 50.75 127 LYS A C 1
ATOM 1011 O O . LYS A 1 127 ? -7.981 -7.005 -54.586 1.00 50.75 127 LYS A O 1
ATOM 1016 N N . ARG A 1 128 ? -6.154 -8.286 -54.837 1.00 50.41 128 ARG A N 1
ATOM 1017 C CA . ARG A 1 128 ? -5.897 -8.030 -56.276 1.00 50.41 128 ARG A CA 1
ATOM 1018 C C . ARG A 1 128 ? -5.131 -9.235 -56.835 1.00 50.41 128 ARG A C 1
ATOM 1020 O O . ARG A 1 128 ? -4.055 -9.551 -56.357 1.00 50.41 128 ARG A O 1
ATOM 1027 N N . GLN A 1 129 ? -5.853 -10.140 -57.491 1.00 41.62 129 GLN A N 1
ATOM 1028 C CA . GLN A 1 129 ? -5.864 -10.344 -58.949 1.00 41.62 129 GLN A CA 1
ATOM 1029 C C . GLN A 1 129 ? -4.610 -11.045 -59.505 1.00 41.62 129 GLN A C 1
ATOM 1031 O O . GLN A 1 129 ? -3.592 -10.435 -59.779 1.00 41.62 129 GLN A O 1
ATOM 1036 N N . LYS A 1 130 ? -4.784 -12.365 -59.637 1.00 53.06 130 LYS A N 1
ATOM 1037 C CA . LYS A 1 130 ? -4.358 -13.305 -60.685 1.00 53.06 130 LYS A CA 1
ATOM 1038 C C . LYS A 1 130 ? -3.523 -12.742 -61.854 1.00 53.06 130 LYS A C 1
ATOM 1040 O O . LYS A 1 130 ? -4.075 -12.078 -62.720 1.00 53.06 130 LYS A O 1
ATOM 1045 N N . GLU A 1 131 ? -2.276 -13.198 -61.936 1.00 39.66 131 GLU A N 1
ATOM 1046 C CA . GLU A 1 131 ? -1.469 -13.392 -63.154 1.00 39.66 131 GLU A CA 1
ATOM 1047 C C . GLU A 1 131 ? -0.363 -14.393 -62.745 1.00 39.66 131 GLU A C 1
ATOM 1049 O O . GLU A 1 131 ? 0.279 -14.202 -61.720 1.00 39.66 131 GLU A O 1
ATOM 1054 N N . GLY A 1 132 ? -0.313 -15.625 -63.255 1.00 40.50 132 GLY A N 1
ATOM 1055 C CA . GLY A 1 132 ? 0.171 -15.960 -64.593 1.00 40.50 132 GLY A CA 1
ATOM 1056 C C . GLY A 1 132 ? 1.644 -16.384 -64.482 1.00 40.50 132 GLY A C 1
ATOM 1057 O O . GLY A 1 132 ? 2.507 -15.527 -64.360 1.00 40.50 132 GLY A O 1
ATOM 1058 N N . GLY A 1 133 ? 1.937 -17.691 -64.467 1.00 42.41 133 GLY A N 1
ATOM 1059 C CA . GLY A 1 133 ? 3.323 -18.175 -64.403 1.00 42.41 133 GLY A CA 1
ATOM 1060 C C . GLY A 1 133 ? 3.454 -19.642 -64.009 1.00 42.41 133 GLY A C 1
ATOM 1061 O O . GLY A 1 133 ? 3.650 -19.972 -62.845 1.00 42.41 133 GLY A O 1
ATOM 1062 N N . GLU A 1 134 ? 3.298 -20.510 -64.999 1.00 37.53 134 GLU A N 1
ATOM 1063 C CA . GLU A 1 134 ? 3.550 -21.947 -64.963 1.00 37.53 134 GLU A CA 1
ATOM 1064 C C . GLU A 1 134 ? 4.998 -22.329 -64.596 1.00 37.53 134 GLU A C 1
ATOM 1066 O O . GLU A 1 134 ? 5.944 -21.659 -64.992 1.00 37.53 134 GLU A O 1
ATOM 1071 N N . GLN A 1 135 ? 5.113 -23.490 -63.935 1.00 39.00 135 GLN A N 1
ATOM 1072 C CA . GLN A 1 135 ? 6.125 -24.540 -64.145 1.00 39.00 135 GLN A CA 1
ATOM 1073 C C . GLN A 1 135 ? 7.612 -24.173 -63.959 1.00 39.00 135 GLN A C 1
ATOM 1075 O O . GLN A 1 135 ? 8.223 -23.540 -64.809 1.00 39.00 135 GLN A O 1
ATOM 1080 N N . ALA A 1 136 ? 8.244 -24.768 -62.941 1.00 32.97 136 ALA A N 1
ATOM 1081 C CA . ALA A 1 136 ? 9.387 -25.664 -63.164 1.00 32.97 136 ALA A CA 1
ATOM 1082 C C . ALA A 1 136 ? 9.786 -26.381 -61.866 1.00 32.97 136 ALA A C 1
ATOM 1084 O O . ALA A 1 136 ? 10.325 -25.798 -60.927 1.00 32.97 136 ALA A O 1
ATOM 1085 N N . SER A 1 137 ? 9.523 -27.682 -61.861 1.00 50.44 137 SER A N 1
ATOM 1086 C CA . SER A 1 137 ? 10.074 -28.673 -60.947 1.00 50.44 137 SER A CA 1
ATOM 1087 C C . SER A 1 137 ? 11.599 -28.770 -61.078 1.00 50.44 137 SER A C 1
ATOM 1089 O O . SER A 1 137 ? 12.111 -28.971 -62.175 1.00 50.44 137 SER A O 1
ATOM 1091 N N . ALA A 1 138 ? 12.311 -28.726 -59.953 1.00 35.03 138 ALA A N 1
ATOM 1092 C CA . ALA A 1 138 ? 13.657 -29.285 -59.786 1.00 35.03 138 ALA A CA 1
ATOM 1093 C C . ALA A 1 138 ? 13.838 -29.587 -58.284 1.00 35.03 138 ALA A C 1
ATOM 1095 O O . ALA A 1 138 ? 13.967 -28.683 -57.468 1.00 35.03 138 ALA A O 1
ATOM 1096 N N . SER A 1 139 ? 13.522 -30.802 -57.835 1.00 43.31 139 SER A N 1
ATOM 1097 C CA . SER A 1 139 ? 14.448 -31.942 -57.740 1.00 43.31 139 SER A CA 1
ATOM 1098 C C . SER A 1 139 ? 15.631 -31.692 -56.801 1.00 43.31 139 SER A C 1
ATOM 1100 O O . SER A 1 139 ? 16.657 -31.181 -57.228 1.00 43.31 139 SER A O 1
ATOM 1102 N N . THR A 1 140 ? 15.495 -32.097 -55.534 1.00 43.31 140 THR A N 1
ATOM 1103 C CA . THR A 1 140 ? 16.454 -32.958 -54.800 1.00 43.31 140 THR A CA 1
ATOM 1104 C C . THR A 1 140 ? 15.918 -33.259 -53.389 1.00 43.31 140 THR A C 1
ATOM 1106 O O . THR A 1 140 ? 15.689 -32.337 -52.608 1.00 43.31 140 THR A O 1
ATOM 1109 N N . PRO A 1 141 ? 15.716 -34.534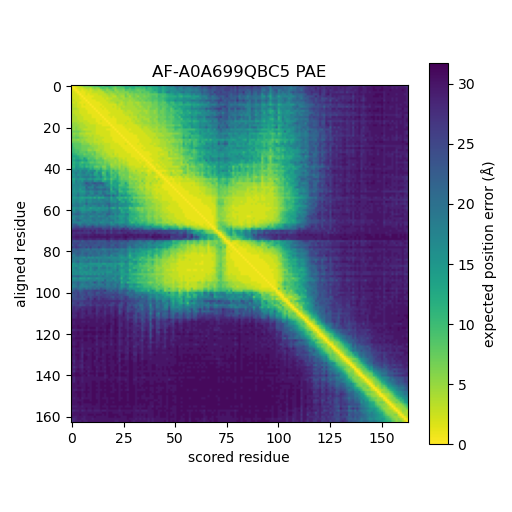 -53.014 1.00 43.09 141 PRO A N 1
ATOM 1110 C CA . PRO A 1 141 ? 15.616 -34.940 -51.620 1.00 43.09 141 PRO A CA 1
ATOM 1111 C C . PRO A 1 141 ? 16.983 -35.475 -51.172 1.00 43.09 141 PRO A C 1
ATOM 1113 O O . PRO A 1 141 ? 17.487 -36.426 -51.762 1.00 43.09 141 PRO A O 1
ATOM 1116 N N . SER A 1 142 ? 17.592 -34.883 -50.141 1.00 43.78 142 SER A N 1
ATOM 1117 C CA . SER A 1 142 ? 18.753 -35.498 -49.488 1.00 43.78 142 SER A CA 1
ATOM 1118 C C . SER A 1 142 ? 18.302 -36.272 -48.253 1.00 43.78 142 SER A C 1
ATOM 1120 O O . SER A 1 142 ? 17.527 -35.782 -47.433 1.00 43.78 142 SER A O 1
ATOM 1122 N N . GLU A 1 143 ? 18.786 -37.505 -48.195 1.00 44.81 143 GLU A N 1
ATOM 1123 C CA . GLU A 1 143 ? 18.407 -38.629 -47.347 1.00 44.81 143 GLU A CA 1
ATOM 1124 C C . GLU A 1 143 ? 18.436 -38.418 -45.828 1.00 44.81 143 GLU A C 1
ATOM 1126 O O . GLU A 1 143 ? 19.239 -37.679 -45.262 1.00 44.81 143 GLU A O 1
ATOM 1131 N N . LYS A 1 144 ? 17.587 -39.224 -45.179 1.00 45.38 144 LYS A N 1
ATOM 1132 C CA . LYS A 1 144 ? 17.608 -39.611 -43.766 1.00 45.38 144 LYS A CA 1
ATOM 1133 C C . LYS A 1 144 ? 18.404 -40.913 -43.597 1.00 45.38 144 LYS A C 1
ATOM 1135 O O . LYS A 1 144 ? 18.089 -41.883 -44.273 1.00 45.38 144 LYS A O 1
ATOM 1140 N N . ALA A 1 145 ? 19.251 -40.988 -42.573 1.00 38.97 145 ALA A N 1
ATOM 1141 C CA . ALA A 1 145 ? 19.505 -42.169 -41.727 1.00 38.97 145 ALA A CA 1
ATOM 1142 C C . ALA A 1 145 ? 20.295 -41.663 -40.499 1.00 38.97 145 ALA A C 1
ATOM 1144 O O . ALA A 1 145 ? 21.144 -40.800 -40.659 1.00 38.97 145 ALA A O 1
ATOM 1145 N N . THR A 1 146 ? 20.011 -42.024 -39.245 1.00 43.38 146 THR A N 1
ATOM 1146 C CA . THR A 1 146 ? 20.146 -43.381 -38.701 1.00 43.38 146 THR A CA 1
ATOM 1147 C C . THR A 1 146 ? 19.341 -43.597 -37.408 1.00 43.38 146 THR A C 1
ATOM 1149 O O . THR A 1 146 ? 19.111 -42.693 -36.611 1.00 43.38 146 THR A O 1
ATOM 1152 N N . LYS A 1 147 ? 18.935 -44.861 -37.253 1.00 39.88 147 LYS A N 1
ATOM 1153 C CA . LYS A 1 147 ? 18.225 -45.543 -36.160 1.00 39.88 147 LYS A CA 1
ATOM 1154 C C . LYS A 1 147 ? 18.906 -45.493 -34.781 1.00 39.88 147 LYS A C 1
ATOM 1156 O O . LYS A 1 147 ? 20.125 -45.557 -34.699 1.00 39.88 147 LYS A O 1
ATOM 1161 N N . GLY A 1 148 ? 18.064 -45.704 -33.761 1.00 37.66 148 GLY A N 1
ATOM 1162 C CA . GLY A 1 148 ? 18.368 -46.459 -32.532 1.00 37.66 148 GLY A CA 1
ATOM 1163 C C . GLY A 1 148 ? 18.651 -45.560 -31.326 1.00 37.66 148 GLY A C 1
ATOM 1164 O O . GLY A 1 148 ? 19.358 -44.582 -31.462 1.00 37.66 148 GLY A O 1
ATOM 1165 N N . ALA A 1 149 ? 18.150 -45.791 -30.118 1.00 41.91 149 ALA A N 1
ATOM 1166 C CA . ALA A 1 149 ? 17.530 -46.970 -29.544 1.00 41.91 149 ALA A CA 1
ATOM 1167 C C . ALA A 1 149 ? 16.667 -46.542 -28.344 1.00 41.91 149 ALA A C 1
ATOM 1169 O O . ALA A 1 149 ? 16.992 -45.589 -27.637 1.00 41.91 149 ALA A O 1
ATOM 1170 N N . GLY A 1 150 ? 15.559 -47.252 -28.137 1.00 40.50 150 GLY A N 1
ATOM 1171 C CA . GLY A 1 150 ? 14.788 -47.183 -26.902 1.00 40.50 150 GLY A CA 1
ATOM 1172 C C . GLY A 1 150 ? 15.540 -47.832 -25.740 1.00 40.50 150 GLY A C 1
ATOM 1173 O O . GLY A 1 150 ? 16.392 -48.694 -25.945 1.00 40.50 150 GLY A O 1
ATOM 1174 N N . GLY A 1 151 ? 15.194 -47.430 -24.520 1.00 42.06 151 GLY A N 1
ATOM 1175 C CA . GLY A 1 151 ? 15.767 -48.009 -23.310 1.00 42.06 151 GLY A CA 1
ATOM 1176 C C . GLY A 1 151 ? 15.310 -47.296 -22.046 1.00 42.06 151 GLY A C 1
ATOM 1177 O O . GLY A 1 151 ? 16.068 -46.558 -21.434 1.00 42.06 151 GLY A O 1
ATOM 1178 N N . SER A 1 152 ? 14.046 -47.508 -21.687 1.00 48.12 152 SER A N 1
ATOM 1179 C CA . SER A 1 152 ? 13.500 -47.287 -20.345 1.00 48.12 152 SER A CA 1
ATOM 1180 C C . SER A 1 152 ? 14.262 -48.120 -19.317 1.00 48.12 152 SER A C 1
ATOM 1182 O O . SER A 1 152 ? 14.372 -49.318 -19.546 1.00 48.12 152 SER A O 1
ATOM 1184 N N . THR A 1 153 ? 14.646 -47.548 -18.168 1.00 44.94 153 THR A N 1
ATOM 1185 C CA . THR A 1 153 ? 14.782 -48.308 -16.907 1.00 44.94 153 THR A CA 1
ATOM 1186 C C . THR A 1 153 ? 14.956 -47.387 -15.687 1.00 44.94 153 THR A C 1
ATOM 1188 O O . THR A 1 153 ? 15.879 -46.584 -15.670 1.00 44.94 153 THR A O 1
ATOM 1191 N N . THR A 1 154 ? 14.059 -47.553 -14.694 1.00 45.25 154 THR A N 1
ATOM 1192 C CA . THR A 1 154 ? 14.294 -47.607 -13.219 1.00 45.25 154 THR A CA 1
ATOM 1193 C C . THR A 1 154 ? 15.239 -46.569 -12.581 1.00 45.25 154 THR A C 1
ATOM 1195 O O . THR A 1 154 ? 16.403 -46.490 -12.930 1.00 45.25 154 THR A O 1
ATOM 1198 N N . GLY A 1 155 ? 14.879 -45.765 -11.575 1.00 41.94 155 GLY A N 1
ATOM 1199 C CA . GLY A 1 155 ? 14.032 -46.033 -10.412 1.00 41.94 155 GLY A CA 1
ATOM 1200 C C . GLY A 1 155 ? 14.890 -46.470 -9.217 1.00 41.94 155 GLY A C 1
ATOM 1201 O O . GLY A 1 155 ? 15.270 -47.630 -9.179 1.00 41.94 155 GLY A O 1
ATOM 1202 N N . SER A 1 156 ? 15.144 -45.577 -8.245 1.00 52.53 156 SER A N 1
ATOM 1203 C CA . SER A 1 156 ? 15.393 -45.945 -6.834 1.00 52.53 156 SER A CA 1
ATOM 1204 C C . SER A 1 156 ? 15.527 -44.726 -5.905 1.00 52.53 156 SER A C 1
ATOM 1206 O O . SER A 1 156 ? 16.411 -43.887 -6.067 1.00 52.53 156 SER A O 1
ATOM 1208 N N . GLN A 1 157 ? 14.643 -44.687 -4.902 1.00 48.62 157 GLN A N 1
ATOM 1209 C CA . GLN A 1 157 ? 14.769 -43.974 -3.623 1.00 48.62 157 GLN A CA 1
ATOM 1210 C C . GLN A 1 157 ? 16.035 -44.394 -2.858 1.00 48.62 157 GLN A C 1
ATOM 1212 O O . GLN A 1 157 ? 16.440 -45.545 -2.984 1.00 48.62 157 GLN A O 1
ATOM 1217 N N . SER A 1 158 ? 16.525 -43.549 -1.933 1.00 59.12 158 SER A N 1
ATOM 1218 C CA . SER A 1 158 ? 16.864 -43.966 -0.551 1.00 59.12 158 SER A CA 1
ATOM 1219 C C . SER A 1 158 ? 17.394 -42.814 0.335 1.00 59.12 158 SER A C 1
ATOM 1221 O O . SER A 1 158 ? 18.414 -42.218 0.018 1.00 59.12 158 SER A O 1
ATOM 1223 N N . ARG A 1 159 ? 16.677 -42.584 1.456 1.00 48.69 159 ARG A N 1
ATOM 1224 C CA . ARG A 1 159 ? 17.087 -42.357 2.876 1.00 48.69 159 ARG A CA 1
ATOM 1225 C C . ARG A 1 159 ? 18.238 -41.388 3.209 1.00 48.69 159 ARG A C 1
ATOM 1227 O O . ARG A 1 159 ? 19.346 -41.531 2.729 1.00 48.69 159 ARG A O 1
ATOM 1234 N N . GLN A 1 160 ? 17.981 -40.332 3.992 1.00 46.53 160 GLN A N 1
ATOM 1235 C CA . GLN A 1 160 ? 17.850 -40.240 5.472 1.00 46.53 160 GLN A CA 1
ATOM 1236 C C . GLN A 1 160 ? 19.171 -40.299 6.273 1.00 46.53 160 GLN A C 1
ATOM 1238 O O . GLN A 1 160 ? 19.811 -41.337 6.335 1.00 46.53 160 GLN A O 1
ATOM 1243 N N . LYS A 1 161 ? 19.399 -39.183 6.992 1.00 43.06 161 LYS A N 1
ATOM 1244 C CA . LYS A 1 161 ? 19.839 -38.991 8.394 1.00 43.06 161 LYS A CA 1
ATOM 1245 C C . LYS A 1 161 ? 21.127 -39.650 8.911 1.00 43.06 161 LYS A C 1
ATOM 1247 O O . LYS A 1 161 ? 21.222 -40.869 8.962 1.00 43.06 161 LYS A O 1
ATOM 1252 N N . SER A 1 162 ? 21.981 -38.812 9.508 1.00 58.12 162 SER A N 1
ATOM 1253 C CA . SER A 1 162 ? 22.610 -38.906 10.854 1.00 58.12 162 SER A CA 1
ATOM 1254 C C . SER A 1 162 ? 23.586 -37.716 10.985 1.00 58.12 162 SER A C 1
ATOM 1256 O O . SER A 1 162 ? 24.116 -37.300 9.961 1.00 58.12 162 SER A O 1
ATOM 1258 N N . ALA A 1 163 ? 23.881 -37.092 12.123 1.00 50.22 163 ALA A N 1
ATOM 1259 C CA . ALA A 1 163 ? 23.410 -37.131 13.505 1.00 50.22 163 ALA A CA 1
ATOM 1260 C C . ALA A 1 163 ? 23.553 -35.699 14.062 1.00 50.22 163 ALA A C 1
ATOM 1262 O O . ALA A 1 163 ? 24.425 -34.968 13.535 1.00 50.22 163 ALA A O 1
#

Mean predicted aligned error: 19.59 Å

Organism: Tanacetum cinerariifolium (NCBI:txid118510)

Foldseek 3Di:
DVVVVVVVVVVVVVVVCVVVVVVVVVVVVVVVVVVCVVVVVVVVVVVVVVVVLVVVLVVLVVVLVVLVVPPDDDCDPVNVVVSVVSVVVSVVSVVVVVVVVVVVVVVVVVVVVPPPDPPPDPPPDDDDDDDDDDDDDDDDDDDDDDDDDDDDDDDDDDDDDDD